Protein AF-A0A3M1JSR3-F1 (afdb_monomer)

Mean predicted aligned error: 10.1 Å

Secondary structure (DSSP, 8-state):
-------------SS-HHHHHHHHHHHHHHHHHS----------------------HHHHHHHHHHHHHHHHTS-HHHHHHHHHHHHHHHTSS-GGGHHHHHHHHHTS-HHHHHHHHHTSTTHHHHHHHHHHHTT------

Sequence (141 aa):
MQQQSGRRAMVDLDISIERLSHIILLAREYDEGLPHEEDDESENHVGEAVDEELVDEHQYDLAYQELRGALDNLNRDSLASLVALVWIGRGTYDTEEFEDALAEAADLDPDRMADYLIGTPLLAEYIEEGMARLGIEFEEA

pLDDT: mean 80.06, std 19.44, range [38.19, 97.44]

Solvent-accessible surface area (backbone atoms only — not comparable to full-atom values): 8420 Å² total; per-residue (Å²): 134,84,86,74,79,79,81,67,72,80,76,80,44,78,64,56,66,72,57,51,54,51,50,33,52,32,37,44,54,30,56,70,51,49,80,76,82,75,89,68,92,78,85,90,84,86,85,75,89,77,89,69,72,83,77,46,73,62,54,44,53,47,32,45,51,52,39,50,50,59,50,68,71,42,54,65,66,28,46,13,32,49,51,22,33,32,34,36,31,70,60,78,37,54,79,90,40,46,68,60,39,28,51,59,38,59,72,53,54,64,69,57,52,48,52,49,50,72,70,36,81,65,42,28,59,20,42,52,44,16,33,51,70,64,65,48,86,78,79,90,128

Radius of gyration: 18.7 Å; Cα contacts (8 Å, |Δi|>4): 127; chains: 1; bounding box: 40×40×63 Å

Nearest PDB structures (foldseek):
  5njd-assembly4_H  TM=2.429E-01  e=5.351E+00  Homo sapiens
  5njd-assembly5_J  TM=2.298E-01  e=5.903E+00  Homo sapiens
  4u8u-assembly1_D  TM=1.619E-01  e=9.648E+00  Glossoscolex paulistus

Structure (mmCIF, N/CA/C/O backbone):
data_AF-A0A3M1JSR3-F1
#
_entry.id   AF-A0A3M1JSR3-F1
#
loop_
_atom_site.group_PDB
_atom_site.id
_atom_site.type_symbol
_atom_site.label_atom_id
_atom_site.label_alt_id
_atom_site.label_comp_id
_atom_site.label_asym_id
_atom_site.label_entity_id
_atom_site.label_seq_id
_atom_site.pdbx_PDB_ins_code
_atom_site.Cartn_x
_atom_site.Cartn_y
_atom_site.Cartn_z
_atom_site.occupancy
_atom_site.B_iso_or_equiv
_atom_site.auth_seq_id
_atom_site.auth_comp_id
_atom_site.auth_asym_id
_atom_site.auth_atom_id
_atom_site.pdbx_PDB_model_num
ATOM 1 N N . MET A 1 1 ? -23.809 25.960 18.351 1.00 50.50 1 MET A N 1
ATOM 2 C CA . MET A 1 1 ? -23.867 25.160 17.114 1.00 50.50 1 MET A CA 1
ATOM 3 C C . MET A 1 1 ? -23.155 23.860 17.423 1.00 50.50 1 MET A C 1
ATOM 5 O O . MET A 1 1 ? -21.971 23.894 17.723 1.00 50.50 1 MET A O 1
ATOM 9 N N . GLN A 1 2 ? -23.906 22.768 17.550 1.00 41.44 2 GLN A N 1
ATOM 10 C CA . GLN A 1 2 ? -23.357 21.465 17.914 1.00 41.44 2 GLN A CA 1
ATOM 11 C C . GLN A 1 2 ? -22.740 20.851 16.654 1.00 41.44 2 GLN A C 1
ATOM 13 O O . GLN A 1 2 ? -23.482 20.387 15.797 1.00 41.44 2 GLN A O 1
ATOM 18 N N . GLN A 1 3 ? -21.412 20.875 16.520 1.00 43.62 3 GLN A N 1
ATOM 19 C CA . GLN A 1 3 ? -20.727 20.031 15.536 1.00 43.62 3 GLN A CA 1
ATOM 20 C C . GLN A 1 3 ? -20.566 18.653 16.172 1.00 43.62 3 GLN A C 1
ATOM 22 O O . GLN A 1 3 ? -19.558 18.334 16.797 1.00 43.62 3 GLN A O 1
ATOM 27 N N . GLN A 1 4 ? -21.653 17.890 16.135 1.00 43.03 4 GLN A N 1
ATOM 28 C CA . GLN A 1 4 ? -21.697 16.529 16.629 1.00 43.03 4 GLN A CA 1
ATOM 29 C C . GLN A 1 4 ? -21.168 15.615 15.523 1.00 43.03 4 GLN A C 1
ATOM 31 O O . GLN A 1 4 ? -21.841 15.397 14.526 1.00 43.03 4 GLN A O 1
ATOM 36 N N . SER A 1 5 ? -19.932 15.152 15.716 1.00 49.44 5 SER A N 1
ATOM 37 C CA . SER A 1 5 ? -19.505 13.767 15.500 1.00 49.44 5 SER A CA 1
ATOM 38 C C . SER A 1 5 ? -20.186 13.035 14.331 1.00 49.44 5 SER A C 1
ATOM 40 O O . SER A 1 5 ? -21.160 12.311 14.519 1.00 49.44 5 SER A O 1
ATOM 42 N N . GLY A 1 6 ? -19.623 13.174 13.131 1.00 38.19 6 GLY A N 1
ATOM 43 C CA . GLY A 1 6 ? -19.671 12.102 12.144 1.00 38.19 6 GLY A CA 1
ATOM 44 C C . GLY A 1 6 ? -18.554 11.132 12.499 1.00 38.19 6 GLY A C 1
ATOM 45 O O . GLY A 1 6 ? -17.381 11.495 12.443 1.00 38.19 6 GLY A O 1
ATOM 46 N N . ARG A 1 7 ? -18.900 9.935 12.958 1.00 42.81 7 ARG A N 1
ATOM 47 C CA . ARG A 1 7 ? -17.952 8.839 13.151 1.00 42.81 7 ARG A CA 1
ATOM 48 C C . ARG A 1 7 ? -17.384 8.500 11.769 1.00 42.81 7 ARG A C 1
ATOM 50 O O . ARG A 1 7 ? -17.995 7.707 11.066 1.00 42.81 7 ARG A O 1
ATOM 57 N N . ARG A 1 8 ? -16.275 9.137 11.357 1.00 47.66 8 ARG A N 1
ATOM 58 C CA . ARG A 1 8 ? -15.432 8.609 10.271 1.00 47.66 8 ARG A CA 1
ATOM 59 C C . ARG A 1 8 ? -15.172 7.170 10.684 1.00 47.66 8 ARG A C 1
ATOM 61 O O . ARG A 1 8 ? -14.685 6.956 11.796 1.00 47.66 8 ARG A O 1
ATOM 68 N N . ALA A 1 9 ? -15.625 6.205 9.888 1.00 47.12 9 ALA A N 1
ATOM 69 C CA . ALA A 1 9 ? -15.163 4.840 10.040 1.00 47.12 9 ALA A CA 1
ATOM 70 C C . ALA A 1 9 ? -13.640 4.954 9.974 1.00 47.12 9 ALA A C 1
ATOM 72 O O . ALA A 1 9 ? -13.091 5.341 8.947 1.00 47.12 9 ALA A O 1
ATOM 73 N N . MET A 1 10 ? -12.982 4.838 11.128 1.00 53.44 10 MET A N 1
ATOM 74 C CA . MET A 1 10 ? -11.531 4.886 11.216 1.00 53.44 10 MET A CA 1
ATOM 75 C C . MET A 1 10 ? -11.078 3.552 10.651 1.00 53.44 10 MET A C 1
ATOM 77 O O . MET A 1 10 ? -10.880 2.602 11.401 1.00 53.44 10 MET A O 1
ATOM 81 N N . VAL A 1 11 ? -11.066 3.463 9.324 1.00 67.25 11 VAL A N 1
ATOM 82 C CA . VAL A 1 11 ? -10.411 2.380 8.617 1.00 67.25 11 VAL A CA 1
ATOM 83 C C . VAL A 1 11 ? -8.937 2.508 8.958 1.00 67.25 11 VAL A C 1
ATOM 85 O O . VAL A 1 11 ? -8.307 3.527 8.671 1.00 67.25 11 VAL A O 1
ATOM 88 N N . ASP A 1 12 ? -8.433 1.515 9.679 1.00 73.75 12 ASP A N 1
ATOM 89 C CA . ASP A 1 12 ? -7.033 1.446 10.052 1.00 73.75 12 ASP A CA 1
ATOM 90 C C . ASP A 1 12 ? -6.282 0.807 8.887 1.00 73.75 12 ASP A C 1
ATOM 92 O O . ASP A 1 12 ? -6.400 -0.388 8.635 1.00 73.75 12 ASP A O 1
ATOM 96 N N . LEU A 1 13 ? -5.584 1.635 8.112 1.00 78.75 13 LEU A N 1
ATOM 97 C CA . LEU A 1 13 ? -4.815 1.165 6.962 1.00 78.75 13 LEU A CA 1
ATOM 98 C C . LEU A 1 13 ? -3.458 0.570 7.362 1.00 78.75 13 LEU A C 1
ATOM 100 O O . LEU A 1 13 ? -2.770 0.053 6.491 1.00 78.75 13 LEU A 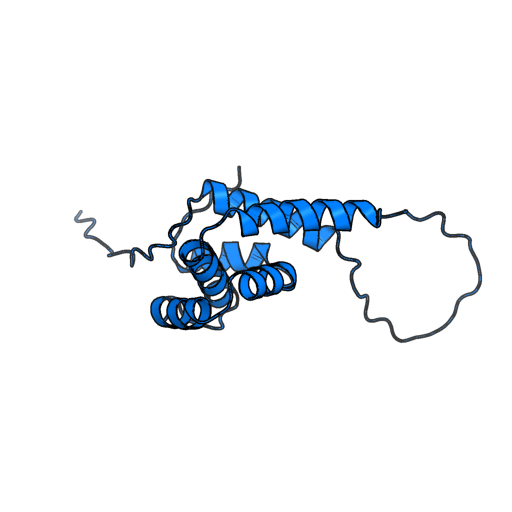O 1
ATOM 104 N N . ASP A 1 14 ? -3.024 0.693 8.622 1.00 85.44 14 ASP A N 1
ATOM 105 C CA . ASP A 1 14 ? -1.649 0.406 9.072 1.00 85.44 14 ASP A CA 1
ATOM 106 C C . ASP A 1 14 ? -0.550 0.996 8.148 1.00 85.44 14 ASP A C 1
ATOM 108 O O . ASP A 1 14 ? 0.577 0.509 8.076 1.00 85.44 14 ASP A O 1
ATOM 112 N N . ILE A 1 15 ? -0.864 2.062 7.400 1.00 87.81 15 ILE A N 1
ATOM 113 C CA . ILE A 1 15 ? 0.057 2.753 6.492 1.00 87.81 15 ILE A CA 1
ATOM 114 C C . ILE A 1 15 ? -0.028 4.251 6.765 1.00 87.81 15 ILE A C 1
ATOM 116 O O . ILE A 1 15 ? -1.102 4.850 6.787 1.00 87.81 15 ILE A O 1
ATOM 120 N N . SER A 1 16 ? 1.128 4.879 6.973 1.00 89.81 16 SER A N 1
ATOM 121 C CA . SER A 1 16 ? 1.221 6.332 7.133 1.00 89.81 16 SER A CA 1
ATOM 122 C C . SER A 1 16 ? 0.976 7.052 5.805 1.00 89.81 16 SER A C 1
ATOM 124 O O . SER A 1 16 ? 1.437 6.590 4.764 1.00 89.81 16 SER A O 1
ATOM 126 N N . ILE A 1 17 ? 0.345 8.230 5.848 1.00 89.06 17 ILE A N 1
ATOM 127 C CA . ILE A 1 17 ? 0.080 9.053 4.654 1.00 89.06 17 ILE A CA 1
ATOM 128 C C . ILE A 1 17 ? 1.359 9.315 3.859 1.00 89.06 17 ILE A C 1
ATOM 130 O O . ILE A 1 17 ? 1.358 9.116 2.658 1.00 89.06 17 ILE A O 1
ATOM 134 N N . GLU A 1 18 ? 2.470 9.632 4.527 1.00 90.38 18 GLU A N 1
ATOM 135 C CA . GLU A 1 18 ? 3.774 9.839 3.878 1.00 90.38 18 GLU A CA 1
ATOM 136 C C . GLU A 1 18 ? 4.219 8.633 3.032 1.00 90.38 18 GLU A C 1
ATOM 138 O O . GLU A 1 18 ? 4.804 8.796 1.963 1.00 90.38 18 GLU A O 1
ATOM 143 N N . ARG A 1 19 ? 3.920 7.408 3.488 1.00 92.12 19 ARG A N 1
ATOM 144 C CA . ARG A 1 19 ? 4.232 6.183 2.740 1.00 92.12 19 ARG A CA 1
ATOM 145 C C . ARG A 1 19 ? 3.293 6.002 1.553 1.00 92.12 19 ARG A C 1
ATOM 147 O O . ARG A 1 19 ? 3.767 5.614 0.494 1.00 92.12 19 ARG A O 1
ATOM 154 N N . LEU A 1 20 ? 2.002 6.306 1.714 1.00 93.00 20 LEU A N 1
ATOM 155 C CA . LEU A 1 20 ? 1.047 6.304 0.600 1.00 93.00 20 LEU A CA 1
ATOM 156 C C . LEU A 1 20 ? 1.450 7.331 -0.459 1.00 93.00 20 LEU A C 1
ATOM 158 O O . LEU A 1 20 ? 1.553 6.966 -1.621 1.00 93.00 20 LEU A O 1
ATOM 162 N N . SER A 1 21 ? 1.781 8.564 -0.060 1.00 92.12 21 SER A N 1
ATOM 163 C CA . SER A 1 21 ? 2.293 9.609 -0.956 1.00 92.12 21 SER A CA 1
ATOM 164 C C . SER A 1 21 ? 3.500 9.131 -1.748 1.00 92.12 21 SER A C 1
ATOM 166 O O . SER A 1 21 ? 3.554 9.303 -2.960 1.00 92.12 21 SER A O 1
ATOM 168 N N . HIS A 1 22 ? 4.462 8.502 -1.073 1.00 94.00 22 HIS A N 1
ATOM 169 C CA . HIS A 1 22 ? 5.651 7.989 -1.737 1.00 94.00 22 HIS A CA 1
ATOM 170 C C . HIS A 1 22 ? 5.322 6.886 -2.754 1.00 94.00 22 HIS A C 1
ATOM 172 O O . HIS A 1 22 ? 5.834 6.923 -3.868 1.00 94.00 22 HIS A O 1
ATOM 178 N N . ILE A 1 23 ? 4.435 5.949 -2.402 1.00 95.31 23 ILE A N 1
ATOM 179 C CA . ILE A 1 23 ? 3.994 4.877 -3.307 1.00 95.31 23 ILE A CA 1
ATOM 180 C C . ILE A 1 23 ? 3.217 5.447 -4.499 1.00 95.31 23 ILE A C 1
ATOM 182 O O . ILE A 1 23 ? 3.446 5.001 -5.615 1.00 95.31 23 ILE A O 1
ATOM 186 N N . ILE A 1 24 ? 2.349 6.444 -4.295 1.00 94.88 24 ILE A N 1
ATOM 187 C CA . ILE A 1 24 ? 1.610 7.128 -5.370 1.00 94.88 24 ILE A CA 1
ATOM 188 C C . ILE A 1 24 ? 2.585 7.759 -6.368 1.00 94.88 24 ILE A C 1
ATOM 190 O O . ILE A 1 24 ? 2.428 7.569 -7.570 1.00 94.88 24 ILE A O 1
ATOM 194 N N . LEU A 1 25 ? 3.612 8.467 -5.886 1.00 93.31 25 LEU A N 1
ATOM 195 C CA . LEU A 1 25 ? 4.621 9.089 -6.749 1.00 93.31 25 LEU A CA 1
ATOM 196 C C . LEU A 1 25 ? 5.382 8.049 -7.581 1.00 93.31 25 LEU A C 1
ATOM 198 O O . LEU A 1 25 ? 5.510 8.217 -8.789 1.00 93.31 25 LEU A O 1
ATOM 202 N N . LEU A 1 26 ? 5.834 6.961 -6.950 1.00 93.56 26 LEU A N 1
ATOM 203 C CA . LEU A 1 26 ? 6.527 5.868 -7.642 1.00 93.56 26 LEU A CA 1
ATOM 204 C C . LEU A 1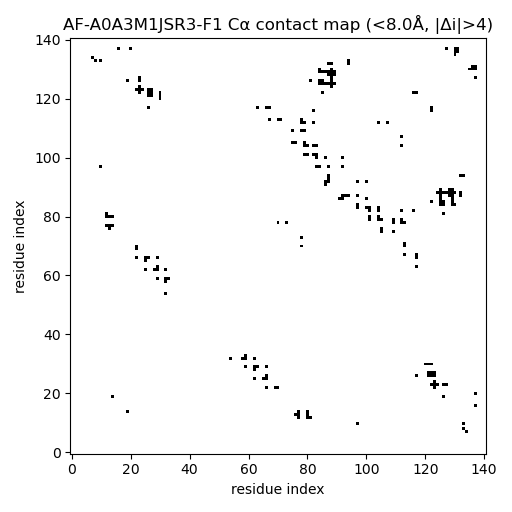 26 ? 5.614 5.141 -8.637 1.00 93.56 26 LEU A C 1
ATOM 206 O O . LEU A 1 26 ? 6.053 4.763 -9.716 1.00 93.56 26 LEU A O 1
ATOM 210 N N . ALA A 1 27 ? 4.341 4.958 -8.286 1.00 93.44 27 ALA A N 1
ATOM 211 C CA . ALA A 1 27 ? 3.352 4.342 -9.157 1.00 93.44 27 ALA A CA 1
ATOM 212 C C . ALA A 1 27 ? 3.072 5.200 -10.396 1.00 93.44 27 ALA A C 1
ATOM 214 O O . ALA A 1 27 ? 3.000 4.646 -11.487 1.00 93.44 27 ALA A O 1
ATOM 215 N N . ARG A 1 28 ? 2.956 6.531 -10.245 1.00 91.44 28 ARG A N 1
ATOM 216 C CA . ARG A 1 28 ? 2.819 7.458 -11.384 1.00 91.44 28 ARG A CA 1
ATOM 217 C C . ARG A 1 28 ? 4.054 7.410 -12.278 1.00 91.44 28 ARG A C 1
ATOM 219 O O . ARG A 1 28 ? 3.902 7.222 -13.473 1.00 91.44 28 ARG A O 1
ATOM 226 N N . GLU A 1 29 ? 5.253 7.497 -11.703 1.00 90.56 29 GLU A N 1
ATOM 227 C CA . GLU A 1 29 ? 6.501 7.436 -12.477 1.00 90.56 29 GLU A CA 1
ATOM 228 C C . GLU A 1 29 ? 6.631 6.116 -13.255 1.00 90.56 29 GLU A C 1
ATOM 230 O O . GLU A 1 29 ? 7.021 6.117 -14.420 1.00 90.56 29 GLU A O 1
ATOM 235 N N . TYR A 1 30 ? 6.269 4.990 -12.633 1.00 89.44 30 TYR A N 1
ATOM 236 C CA . TYR A 1 30 ? 6.271 3.689 -13.295 1.00 89.44 30 TYR A CA 1
ATOM 237 C C . TYR A 1 30 ? 5.242 3.612 -14.435 1.00 89.44 30 TYR A C 1
ATOM 239 O O . TYR A 1 30 ? 5.593 3.163 -15.524 1.00 89.44 30 TYR A O 1
ATOM 247 N N . ASP A 1 31 ? 4.009 4.078 -14.212 1.00 86.88 31 ASP A N 1
ATOM 248 C CA . ASP A 1 31 ? 2.917 4.078 -15.201 1.00 86.88 31 ASP A CA 1
ATOM 249 C C . ASP A 1 31 ? 3.193 5.038 -16.377 1.00 86.88 31 ASP A C 1
ATOM 251 O O . ASP A 1 31 ? 2.974 4.671 -17.526 1.00 86.88 31 ASP A O 1
ATOM 255 N N . GLU A 1 32 ? 3.764 6.222 -16.113 1.00 85.19 32 GLU A N 1
ATOM 256 C CA . GLU A 1 32 ? 4.251 7.162 -17.141 1.00 85.19 32 GLU A CA 1
ATOM 257 C C . GLU A 1 32 ? 5.423 6.592 -17.935 1.00 85.19 32 GLU A C 1
ATOM 259 O O . GLU A 1 32 ? 5.566 6.880 -19.124 1.00 85.19 32 GLU A O 1
ATOM 264 N N . GLY A 1 33 ? 6.252 5.785 -17.270 1.00 76.50 33 GLY A N 1
ATOM 265 C CA . GLY A 1 33 ? 7.225 4.945 -17.929 1.00 76.50 33 GLY A CA 1
ATOM 266 C C . GLY A 1 33 ? 6.518 4.075 -18.954 1.00 76.50 33 GLY A C 1
ATOM 267 O O . GLY A 1 33 ? 6.820 4.222 -20.134 1.00 76.50 33 GLY A O 1
ATOM 268 N N . LEU A 1 34 ? 5.615 3.171 -18.524 1.00 70.50 34 LEU A N 1
ATOM 269 C CA . LEU A 1 34 ? 5.032 2.068 -19.322 1.00 70.50 34 LEU A CA 1
ATOM 270 C C . LEU A 1 34 ? 4.760 2.455 -20.792 1.00 70.50 34 LEU A C 1
ATOM 272 O O . LEU A 1 34 ? 4.058 3.441 -21.042 1.00 70.50 34 LEU A O 1
ATOM 276 N N . PRO A 1 35 ? 5.297 1.699 -21.787 1.00 64.38 35 PRO A N 1
ATOM 277 C CA . PRO A 1 35 ? 4.976 1.986 -23.175 1.00 64.38 35 PRO A CA 1
ATOM 278 C C . PRO A 1 35 ? 3.462 1.864 -23.299 1.00 64.38 35 PRO A C 1
ATOM 280 O O . PRO A 1 35 ? 2.897 0.808 -23.006 1.00 64.38 35 PRO A O 1
ATOM 283 N N . HIS A 1 36 ? 2.800 2.956 -23.672 1.00 58.44 36 HIS A N 1
ATOM 284 C CA . HIS A 1 36 ? 1.372 2.907 -23.916 1.00 58.44 36 HIS A CA 1
ATOM 285 C C . HIS A 1 36 ? 1.157 1.897 -25.042 1.00 58.44 36 HIS A C 1
ATOM 287 O O . HIS A 1 36 ? 1.682 2.069 -26.141 1.00 58.44 36 HIS A O 1
ATOM 293 N N . GLU A 1 37 ? 0.439 0.811 -24.752 1.00 50.56 37 GLU A N 1
ATOM 294 C CA . GLU A 1 37 ? -0.031 -0.115 -25.775 1.00 50.56 37 GLU A CA 1
ATOM 295 C C . GLU A 1 37 ? -1.045 0.656 -26.631 1.00 50.56 37 GLU A C 1
ATOM 297 O O . GLU A 1 37 ? -2.248 0.645 -26.376 1.00 50.56 37 GLU A O 1
ATOM 302 N N . GLU A 1 38 ? -0.547 1.426 -27.601 1.00 47.09 38 GLU A N 1
ATOM 303 C CA . GLU A 1 38 ? -1.371 2.032 -28.633 1.00 47.09 38 GLU A CA 1
ATOM 304 C C . GLU A 1 38 ? -1.979 0.883 -29.439 1.00 47.09 38 GLU A C 1
ATOM 306 O O . GLU A 1 38 ? -1.310 0.208 -30.223 1.00 47.09 38 GLU A O 1
ATOM 311 N N . ASP A 1 39 ? -3.257 0.617 -29.183 1.00 44.78 39 ASP A N 1
ATOM 312 C CA . ASP A 1 39 ? -4.100 -0.271 -29.973 1.00 44.78 39 ASP A CA 1
ATOM 313 C C . ASP A 1 39 ? -4.263 0.357 -31.374 1.00 44.78 39 ASP A C 1
ATOM 315 O O . ASP A 1 39 ? -5.234 1.057 -31.656 1.00 44.78 39 ASP A O 1
ATOM 319 N N . ASP A 1 40 ? -3.265 0.176 -32.244 1.00 44.44 40 ASP A N 1
ATOM 320 C CA . ASP A 1 40 ? -3.352 0.517 -33.665 1.00 44.44 40 ASP A CA 1
ATOM 321 C C . ASP A 1 40 ? -3.122 -0.744 -34.511 1.00 44.44 40 ASP A C 1
ATOM 323 O O . ASP A 1 40 ? -2.034 -1.062 -35.003 1.00 44.44 40 ASP A O 1
ATOM 327 N N . GLU A 1 41 ? -4.203 -1.503 -34.698 1.00 50.75 41 GLU A N 1
ATOM 328 C CA . GLU A 1 41 ? -4.367 -2.229 -35.950 1.00 50.75 41 GLU A CA 1
ATOM 329 C C . GLU A 1 41 ? -4.443 -1.199 -37.096 1.00 50.75 41 GLU A C 1
ATOM 331 O O . GLU A 1 41 ? -5.505 -0.609 -37.296 1.00 50.75 41 GLU A O 1
ATOM 336 N N . SER A 1 42 ? -3.373 -1.050 -37.900 1.00 45.31 42 SER A N 1
ATOM 337 C CA . SER A 1 42 ? -3.398 -1.181 -39.378 1.00 45.31 42 SER A CA 1
ATOM 338 C C . SER A 1 42 ? -2.440 -0.257 -40.178 1.00 45.31 42 SER A C 1
ATOM 340 O O . SER A 1 42 ? -2.739 0.898 -40.457 1.00 45.31 42 SER A O 1
ATOM 342 N N . GLU A 1 43 ? -1.448 -0.903 -40.814 1.00 47.06 43 GLU A N 1
ATOM 343 C CA . GLU A 1 43 ? -0.926 -0.663 -42.185 1.00 47.06 43 GLU A CA 1
ATOM 344 C C . GLU A 1 43 ? 0.020 0.538 -42.489 1.00 47.06 43 GLU A C 1
ATOM 346 O O . GLU A 1 43 ? -0.386 1.628 -42.874 1.00 47.06 43 GLU A O 1
ATOM 351 N N . ASN A 1 44 ? 1.318 0.209 -42.575 1.00 52.19 44 ASN A N 1
ATOM 352 C CA . ASN A 1 44 ? 2.275 0.580 -43.639 1.00 52.19 44 ASN A CA 1
ATOM 353 C C . ASN A 1 44 ? 2.506 2.079 -43.980 1.00 52.19 44 ASN A C 1
ATOM 355 O O . ASN A 1 44 ? 1.861 2.637 -44.870 1.00 52.19 44 ASN A O 1
ATOM 359 N N . HIS A 1 45 ? 3.621 2.651 -43.504 1.00 40.38 45 HIS A N 1
ATOM 360 C CA . HIS A 1 45 ? 4.429 3.540 -44.348 1.00 40.38 45 HIS A CA 1
ATOM 361 C C . HIS A 1 45 ? 5.928 3.335 -44.126 1.00 40.38 45 HIS A C 1
ATOM 363 O O . HIS A 1 45 ? 6.433 3.241 -43.013 1.00 40.38 45 HIS A O 1
ATOM 369 N N . VAL A 1 46 ? 6.627 3.241 -45.248 1.00 51.59 46 VAL A N 1
ATOM 370 C CA . VAL A 1 46 ? 8.061 3.035 -45.360 1.00 51.59 46 VAL A CA 1
ATOM 371 C C . VAL A 1 46 ? 8.764 4.369 -45.139 1.00 51.59 46 VAL A C 1
ATOM 373 O O . VAL A 1 46 ? 8.540 5.299 -45.904 1.00 51.59 46 VAL A O 1
ATOM 376 N N . GLY A 1 47 ? 9.703 4.392 -44.197 1.00 50.81 47 GLY A N 1
ATOM 377 C CA . GLY A 1 47 ? 10.867 5.271 -44.237 1.00 50.81 47 GLY A CA 1
ATOM 378 C C . GLY A 1 47 ? 10.705 6.634 -43.580 1.00 50.81 47 GLY A C 1
ATOM 379 O O . GLY A 1 47 ? 10.269 7.576 -44.218 1.00 50.81 47 GLY A O 1
ATOM 380 N N . GLU A 1 48 ? 11.236 6.759 -42.373 1.00 49.50 48 GLU A N 1
ATOM 381 C CA . GLU A 1 48 ? 12.294 7.711 -42.025 1.00 49.50 48 GLU A CA 1
ATOM 382 C C . GLU A 1 48 ? 12.902 7.203 -40.709 1.00 49.50 48 GLU A C 1
ATOM 384 O O . GLU A 1 48 ? 12.202 6.592 -39.906 1.00 49.50 48 GLU A O 1
ATOM 389 N N . ALA A 1 49 ? 14.218 7.308 -40.536 1.00 55.47 49 ALA A N 1
ATOM 390 C CA . ALA A 1 49 ? 14.871 6.837 -39.322 1.00 55.47 49 ALA A CA 1
ATOM 391 C C . ALA A 1 49 ? 14.406 7.707 -38.149 1.00 55.47 49 ALA A C 1
ATOM 393 O O . ALA A 1 49 ? 14.839 8.853 -38.036 1.00 55.47 49 ALA A O 1
ATOM 394 N N . VAL A 1 50 ? 13.525 7.156 -37.315 1.00 50.56 50 VAL A N 1
ATOM 395 C CA . VAL A 1 50 ? 13.192 7.736 -36.021 1.00 50.56 50 VAL A CA 1
ATOM 396 C C . VAL A 1 50 ? 14.428 7.592 -35.135 1.00 50.56 50 VAL A C 1
ATOM 398 O O . VAL A 1 50 ? 14.767 6.515 -34.655 1.00 50.56 50 VAL A O 1
ATOM 401 N N . ASP A 1 51 ? 15.169 8.685 -34.992 1.00 51.78 51 ASP A N 1
ATOM 402 C CA . ASP A 1 51 ? 15.933 8.948 -33.773 1.00 51.78 51 ASP A CA 1
ATOM 403 C C . ASP A 1 51 ? 14.923 9.587 -32.804 1.00 51.78 51 ASP A C 1
ATOM 405 O O . ASP A 1 51 ? 14.963 10.777 -32.510 1.00 51.78 51 ASP A O 1
ATOM 409 N N . GLU A 1 52 ? 13.906 8.803 -32.439 1.00 47.59 52 GLU A N 1
ATOM 410 C CA . GLU A 1 52 ? 12.924 9.138 -31.416 1.00 47.59 52 GLU A CA 1
ATOM 411 C C . GLU A 1 52 ? 13.173 8.166 -30.278 1.00 47.59 52 GLU A C 1
ATOM 413 O O . GLU A 1 52 ? 12.749 7.016 -30.289 1.00 47.59 52 GLU A O 1
ATOM 418 N N . GLU A 1 53 ? 13.989 8.680 -29.364 1.00 47.78 53 GLU A N 1
ATOM 419 C CA . GLU A 1 53 ? 13.858 8.461 -27.938 1.00 47.78 53 GLU A CA 1
ATOM 420 C C . GLU A 1 53 ? 14.004 6.999 -27.506 1.00 47.78 53 GLU A C 1
ATOM 422 O O . GLU A 1 53 ? 13.059 6.220 -27.440 1.00 47.78 53 GLU A O 1
ATOM 427 N N . LEU A 1 54 ? 15.231 6.650 -27.109 1.00 48.62 54 LEU A N 1
ATOM 428 C CA . LEU A 1 54 ? 15.454 5.659 -26.060 1.00 48.62 54 LEU A CA 1
ATOM 429 C C . LEU A 1 54 ? 14.729 6.151 -24.788 1.00 48.62 54 LEU A C 1
ATOM 431 O O . LEU A 1 54 ? 15.386 6.612 -23.857 1.00 48.62 54 LEU A O 1
ATOM 435 N N . VAL A 1 55 ? 13.388 6.126 -24.764 1.00 50.03 55 VAL A N 1
ATOM 436 C CA . VAL A 1 55 ? 12.625 6.086 -23.517 1.00 50.03 55 VAL A CA 1
ATOM 437 C C . VAL A 1 55 ? 13.103 4.804 -22.866 1.00 50.03 55 VAL A C 1
ATOM 439 O O . VAL A 1 55 ? 12.945 3.696 -23.380 1.00 50.03 55 VAL A O 1
ATOM 442 N N . ASP A 1 56 ? 13.941 5.034 -21.875 1.00 54.78 56 ASP A N 1
ATOM 443 C CA . ASP A 1 56 ? 15.058 4.183 -21.552 1.00 54.78 56 ASP A CA 1
ATOM 444 C C . ASP A 1 56 ? 14.495 2.927 -20.889 1.00 54.78 56 ASP A C 1
ATOM 446 O O . ASP A 1 56 ? 13.936 3.019 -19.804 1.00 54.78 56 ASP A O 1
ATOM 450 N N . GLU A 1 57 ? 14.602 1.757 -21.524 1.00 54.47 57 GLU A N 1
ATOM 451 C CA . GLU A 1 57 ? 14.246 0.455 -20.932 1.00 54.47 57 GLU A CA 1
ATOM 452 C C . GLU A 1 57 ? 14.758 0.316 -19.475 1.00 54.47 57 GLU A C 1
ATOM 454 O O . GLU A 1 57 ? 14.094 -0.294 -18.638 1.00 54.47 57 GLU A O 1
ATOM 459 N N . HIS A 1 58 ? 15.866 0.988 -19.121 1.00 55.53 58 HIS A N 1
ATOM 460 C CA . HIS A 1 58 ? 16.399 1.024 -17.760 1.00 55.53 58 HIS A CA 1
ATOM 461 C C . HIS A 1 58 ? 15.647 1.973 -16.805 1.00 55.53 58 HIS A C 1
ATOM 463 O O . HIS A 1 58 ? 15.719 1.769 -15.594 1.00 55.53 58 HIS A O 1
ATOM 469 N N . GLN A 1 59 ? 14.939 3.003 -17.287 1.00 58.59 59 GLN A N 1
ATOM 470 C CA . GLN A 1 59 ? 14.049 3.835 -16.465 1.00 58.59 59 GLN A CA 1
ATOM 471 C C . GLN A 1 59 ? 12.850 3.023 -15.967 1.00 58.59 59 GLN A C 1
ATOM 473 O O . GLN A 1 59 ? 12.497 3.140 -14.796 1.00 58.59 59 GLN A O 1
ATOM 478 N N . TYR A 1 60 ? 12.291 2.145 -16.803 1.00 65.88 60 TYR A N 1
ATOM 479 C CA . TYR A 1 60 ? 11.262 1.188 -16.383 1.00 65.88 60 TYR A CA 1
ATOM 480 C C . TYR A 1 60 ? 11.782 0.244 -15.312 1.00 65.88 60 TYR A C 1
ATOM 482 O O . TYR A 1 60 ? 11.125 0.056 -14.294 1.00 65.88 60 TYR A O 1
ATOM 490 N N . ASP A 1 61 ? 12.979 -0.314 -15.515 1.00 77.38 61 ASP A N 1
ATOM 491 C CA . ASP A 1 61 ? 13.625 -1.168 -14.520 1.00 77.38 61 ASP A CA 1
ATOM 492 C C . ASP A 1 61 ? 13.888 -0.415 -13.208 1.00 77.38 61 ASP A C 1
ATOM 494 O O . ASP A 1 61 ? 13.730 -0.995 -12.135 1.00 77.38 61 ASP A O 1
ATOM 498 N N . LEU A 1 62 ? 14.264 0.867 -13.263 1.00 87.31 62 LEU A N 1
ATOM 499 C CA . LEU A 1 62 ? 14.510 1.677 -12.070 1.00 87.31 62 LEU A CA 1
ATOM 500 C C . LEU A 1 62 ? 13.212 2.017 -11.328 1.00 87.31 62 LEU A C 1
ATOM 502 O O . LEU A 1 62 ? 13.122 1.750 -10.132 1.00 87.31 62 LEU A O 1
ATOM 506 N N . ALA A 1 63 ? 12.205 2.553 -12.020 1.00 87.62 63 ALA A N 1
ATOM 507 C CA . ALA A 1 63 ? 10.913 2.890 -11.423 1.00 87.62 63 ALA A CA 1
ATOM 508 C C . ALA A 1 63 ? 10.221 1.635 -10.861 1.00 87.62 63 ALA A C 1
ATOM 510 O O . ALA A 1 63 ? 9.707 1.649 -9.741 1.00 87.62 63 ALA A O 1
ATOM 511 N N . TYR A 1 64 ? 10.303 0.510 -11.583 1.00 89.88 64 TYR A N 1
ATOM 512 C CA . TYR A 1 64 ? 9.853 -0.796 -11.103 1.00 89.88 64 TYR A CA 1
ATOM 513 C C . TYR A 1 64 ? 10.584 -1.217 -9.824 1.00 89.88 64 TYR A C 1
ATOM 515 O O . TYR A 1 64 ? 9.943 -1.635 -8.860 1.00 89.88 64 TYR A O 1
ATOM 523 N N . GLN A 1 65 ? 11.918 -1.124 -9.791 1.00 92.06 65 GLN A N 1
ATOM 524 C CA . GLN A 1 65 ? 12.718 -1.515 -8.625 1.00 92.06 65 GLN A CA 1
ATOM 525 C C . GLN A 1 65 ? 12.405 -0.658 -7.398 1.00 92.06 65 GLN A C 1
ATOM 527 O O . GLN A 1 65 ? 12.270 -1.205 -6.301 1.00 92.06 65 GLN A O 1
ATOM 532 N N . GLU A 1 66 ? 12.255 0.655 -7.571 1.00 94.06 66 GLU A N 1
ATOM 533 C CA . GLU A 1 66 ? 11.911 1.572 -6.484 1.00 94.06 66 GLU A CA 1
ATOM 534 C C . GLU A 1 66 ? 10.487 1.305 -5.971 1.00 94.06 66 GLU A C 1
ATOM 536 O O . GLU A 1 66 ? 10.291 1.158 -4.761 1.00 94.06 66 GLU A O 1
ATOM 541 N N . LEU A 1 67 ? 9.502 1.137 -6.865 1.00 94.56 67 LEU A N 1
ATOM 542 C CA . LEU A 1 67 ? 8.129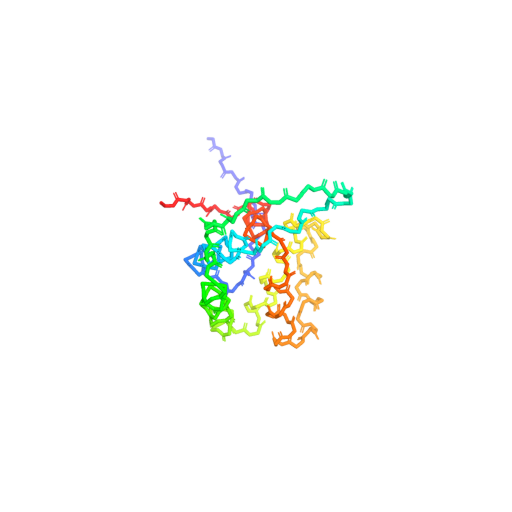 0.781 -6.491 1.00 94.56 67 LEU A CA 1
ATOM 543 C C . LEU A 1 67 ? 8.075 -0.579 -5.781 1.00 94.56 67 LEU A C 1
ATOM 545 O O . LEU A 1 67 ? 7.494 -0.692 -4.699 1.00 94.56 67 LEU A O 1
ATOM 549 N N . ARG A 1 68 ? 8.732 -1.609 -6.331 1.00 94.62 68 ARG A N 1
ATOM 550 C CA . ARG A 1 68 ? 8.816 -2.939 -5.710 1.00 94.62 68 ARG A CA 1
ATOM 551 C C . ARG A 1 68 ? 9.474 -2.864 -4.338 1.00 94.62 68 ARG A C 1
ATOM 553 O O . ARG A 1 68 ? 8.949 -3.457 -3.398 1.00 94.62 68 ARG A O 1
ATOM 560 N N . GLY A 1 69 ? 10.560 -2.104 -4.203 1.00 95.19 69 GLY A N 1
ATOM 561 C CA . GLY A 1 69 ? 11.253 -1.887 -2.936 1.00 95.19 69 GLY A CA 1
ATOM 562 C C . GLY A 1 69 ? 10.389 -1.169 -1.897 1.00 95.19 69 GLY A C 1
ATOM 563 O O . GLY A 1 69 ? 10.386 -1.553 -0.724 1.00 95.19 69 GLY A O 1
ATOM 564 N N . ALA A 1 70 ? 9.606 -0.169 -2.311 1.00 95.81 70 ALA A N 1
ATOM 565 C CA . ALA A 1 70 ? 8.659 0.517 -1.437 1.00 95.81 70 ALA A CA 1
ATOM 566 C C . ALA A 1 70 ? 7.564 -0.432 -0.919 1.00 95.81 70 ALA A C 1
ATOM 568 O O . ALA A 1 70 ? 7.232 -0.384 0.273 1.00 95.81 70 ALA A O 1
ATOM 569 N N . LEU A 1 71 ? 7.057 -1.320 -1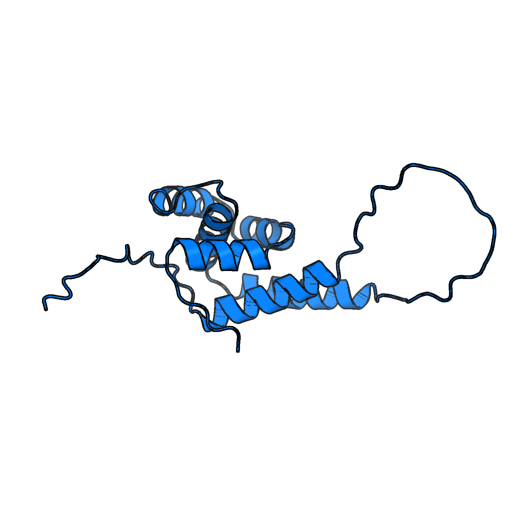.782 1.00 95.12 71 LEU A N 1
ATOM 570 C CA . LEU A 1 71 ? 6.067 -2.342 -1.432 1.00 95.12 71 LEU A CA 1
ATOM 571 C C . LEU A 1 71 ? 6.652 -3.449 -0.542 1.00 95.12 71 LEU A C 1
ATOM 573 O O . LEU A 1 71 ? 6.028 -3.808 0.451 1.00 95.12 71 LEU A O 1
ATOM 577 N N . ASP A 1 72 ? 7.863 -3.940 -0.819 1.00 93.38 72 ASP A N 1
ATOM 578 C CA . ASP A 1 72 ? 8.546 -4.945 0.019 1.00 93.38 72 ASP A CA 1
ATOM 579 C C . ASP A 1 72 ? 8.882 -4.430 1.422 1.00 93.38 72 ASP A C 1
ATOM 581 O O . ASP A 1 72 ? 9.039 -5.204 2.367 1.00 93.38 72 ASP A O 1
ATOM 585 N N . ASN A 1 73 ? 8.996 -3.112 1.581 1.00 94.94 73 ASN A N 1
ATOM 586 C CA . ASN A 1 73 ? 9.211 -2.489 2.880 1.00 94.94 73 ASN A CA 1
ATOM 587 C C . ASN A 1 73 ? 7.911 -2.371 3.706 1.00 94.94 73 ASN A C 1
ATOM 589 O O . ASN A 1 73 ? 7.945 -1.894 4.847 1.00 94.94 73 ASN A O 1
ATOM 593 N N . LEU A 1 74 ? 6.749 -2.719 3.144 1.00 93.75 74 LEU A N 1
ATOM 594 C CA . LEU A 1 74 ? 5.494 -2.834 3.888 1.00 93.75 74 LEU A CA 1
ATOM 595 C C . LEU A 1 74 ? 5.425 -4.193 4.594 1.00 93.75 74 LEU A C 1
ATOM 597 O O . LEU A 1 74 ? 5.924 -5.203 4.104 1.00 93.75 74 LEU A O 1
ATOM 601 N N . ASN A 1 75 ? 4.791 -4.225 5.768 1.00 93.62 75 ASN A N 1
ATOM 602 C CA . ASN A 1 75 ? 4.445 -5.499 6.389 1.00 93.62 75 ASN A CA 1
ATOM 603 C C . ASN A 1 75 ? 3.229 -6.115 5.666 1.00 93.62 75 ASN A C 1
ATOM 605 O O . ASN A 1 75 ? 2.557 -5.447 4.881 1.00 93.62 75 ASN A O 1
ATOM 609 N N . ARG A 1 76 ? 2.947 -7.397 5.922 1.00 94.12 76 ARG A N 1
ATOM 610 C CA . ARG A 1 76 ? 1.853 -8.122 5.256 1.00 94.12 76 ARG A CA 1
ATOM 611 C C . ARG A 1 76 ? 0.493 -7.446 5.442 1.00 94.12 76 ARG A C 1
ATOM 613 O O . ARG A 1 76 ? -0.273 -7.391 4.488 1.00 94.12 76 ARG A O 1
ATOM 620 N N . ASP A 1 77 ? 0.206 -6.959 6.644 1.00 93.69 77 ASP A N 1
ATOM 621 C CA . ASP A 1 77 ? -1.071 -6.329 6.972 1.00 93.69 77 ASP A CA 1
ATOM 622 C C . ASP A 1 77 ? -1.200 -4.972 6.269 1.00 93.69 77 ASP A C 1
ATOM 624 O O . ASP A 1 77 ? -2.202 -4.721 5.606 1.00 93.69 77 ASP A O 1
ATOM 628 N N . SER A 1 78 ? -0.147 -4.146 6.290 1.00 95.00 78 SER A N 1
ATOM 629 C CA . SER A 1 78 ? -0.079 -2.911 5.501 1.00 95.00 78 SER A CA 1
ATOM 630 C C . SER A 1 78 ? -0.288 -3.178 4.005 1.00 95.00 78 SER A C 1
ATOM 632 O O . SER A 1 78 ? -1.034 -2.467 3.339 1.00 95.00 78 SER A O 1
ATOM 634 N N . LEU A 1 79 ? 0.366 -4.202 3.453 1.00 96.00 79 LEU A N 1
ATOM 635 C CA . LEU A 1 79 ? 0.265 -4.522 2.030 1.00 96.00 79 LEU A CA 1
ATOM 636 C C . LEU A 1 79 ? -1.154 -4.982 1.657 1.00 96.00 79 LEU A C 1
ATOM 638 O O . LEU A 1 79 ? -1.690 -4.542 0.642 1.00 96.00 79 LEU A O 1
ATOM 642 N N . ALA A 1 80 ? -1.792 -5.788 2.510 1.00 96.62 80 ALA A N 1
ATOM 643 C CA . ALA A 1 80 ? -3.189 -6.178 2.345 1.00 96.62 80 ALA A CA 1
ATOM 644 C C . ALA A 1 80 ? -4.133 -4.963 2.416 1.00 96.62 80 ALA A C 1
ATOM 646 O O . ALA A 1 80 ? -5.023 -4.832 1.577 1.00 96.62 80 ALA A O 1
ATOM 647 N N . SER A 1 81 ? -3.896 -4.030 3.344 1.00 95.56 81 SER A N 1
ATOM 648 C CA . SER A 1 81 ? -4.638 -2.765 3.428 1.00 95.56 81 SER A CA 1
ATOM 649 C C . SER A 1 81 ? -4.494 -1.913 2.170 1.00 95.56 81 SER A C 1
ATOM 651 O O . SER A 1 81 ? -5.466 -1.294 1.744 1.00 95.56 81 SER A O 1
ATOM 653 N N . LEU A 1 82 ? -3.314 -1.897 1.544 1.00 96.62 82 LEU A N 1
ATOM 654 C CA . LEU A 1 82 ? -3.099 -1.192 0.281 1.00 96.62 82 LEU A CA 1
ATOM 655 C C . LEU A 1 82 ? -3.869 -1.840 -0.877 1.00 96.62 82 LEU A C 1
ATOM 657 O O . LEU A 1 82 ? -4.493 -1.133 -1.663 1.00 96.62 82 LEU A O 1
ATOM 661 N N . VAL A 1 83 ? -3.881 -3.173 -0.966 1.00 97.19 83 VAL A N 1
ATOM 662 C CA . VAL A 1 83 ? -4.686 -3.895 -1.968 1.00 97.19 83 VAL A CA 1
ATOM 663 C C . VAL A 1 83 ? -6.177 -3.612 -1.776 1.00 97.19 83 VAL A C 1
ATOM 665 O O . VAL A 1 83 ? -6.863 -3.261 -2.737 1.00 97.19 83 VAL A O 1
ATOM 668 N N . ALA A 1 84 ? -6.668 -3.690 -0.537 1.00 96.69 84 ALA A N 1
ATOM 669 C CA . ALA A 1 84 ? -8.048 -3.356 -0.202 1.00 96.69 84 ALA A CA 1
ATOM 670 C C . ALA A 1 84 ? -8.387 -1.909 -0.592 1.00 96.69 84 ALA A C 1
ATOM 672 O O . ALA A 1 84 ? -9.409 -1.661 -1.229 1.00 96.69 84 ALA A O 1
ATOM 673 N N . LEU A 1 85 ? -7.502 -0.955 -0.289 1.00 96.00 85 LEU A N 1
ATOM 674 C CA . LEU A 1 85 ? -7.657 0.451 -0.665 1.00 96.00 85 LEU A CA 1
ATOM 675 C C . LEU A 1 85 ? -7.783 0.639 -2.184 1.00 96.00 85 LEU A C 1
ATOM 677 O O . LEU A 1 85 ? -8.676 1.352 -2.640 1.00 96.00 85 LEU A O 1
ATOM 681 N N . VAL A 1 86 ? -6.938 -0.038 -2.965 1.00 96.94 86 VAL A N 1
ATOM 682 C CA . VAL A 1 86 ? -7.002 -0.026 -4.436 1.00 96.94 86 VAL A CA 1
ATOM 683 C C . VAL A 1 86 ? -8.332 -0.592 -4.932 1.00 96.94 86 VAL A C 1
ATOM 685 O O . VAL A 1 86 ? -8.931 -0.046 -5.858 1.00 96.94 86 VAL A O 1
ATOM 688 N N . TRP A 1 87 ? -8.845 -1.653 -4.310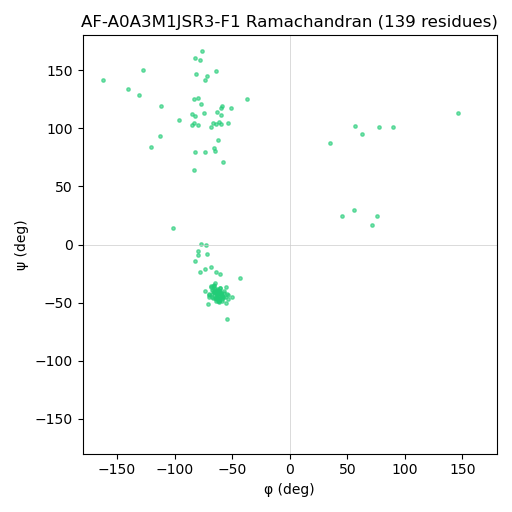 1.00 97.44 87 TRP A N 1
ATOM 689 C CA . TRP A 1 87 ? -10.155 -2.204 -4.654 1.00 97.44 87 TRP A CA 1
ATOM 690 C C . TRP A 1 87 ? -11.315 -1.252 -4.344 1.00 97.44 87 TRP A C 1
ATOM 692 O O . TRP A 1 87 ? -12.256 -1.187 -5.139 1.00 97.44 87 TRP A O 1
ATOM 702 N N . ILE A 1 88 ? -11.233 -0.471 -3.262 1.00 96.31 88 ILE A N 1
ATOM 703 C CA . ILE A 1 88 ? -12.187 0.615 -2.982 1.00 96.31 88 ILE A CA 1
ATOM 704 C C . ILE A 1 88 ? -12.111 1.701 -4.056 1.00 96.31 88 ILE A C 1
ATOM 706 O O . ILE A 1 88 ? -13.148 2.133 -4.568 1.00 96.31 88 ILE A O 1
ATOM 710 N N . GLY A 1 89 ? -10.903 2.140 -4.419 1.00 95.12 89 GLY A N 1
ATOM 711 C CA . GLY A 1 89 ? -10.703 3.167 -5.445 1.00 95.12 89 GLY A CA 1
ATOM 712 C C . GLY A 1 89 ? -11.225 2.737 -6.813 1.00 95.12 89 GLY A C 1
ATOM 713 O O . GLY A 1 89 ? -11.933 3.484 -7.487 1.00 95.12 89 GLY A O 1
ATOM 714 N N . ARG A 1 90 ? -10.986 1.476 -7.178 1.00 95.00 90 ARG A N 1
ATOM 715 C CA . ARG A 1 90 ? -11.510 0.857 -8.402 1.00 95.00 90 ARG A CA 1
ATOM 716 C C . ARG A 1 90 ? -13.031 0.656 -8.380 1.00 95.00 90 ARG A C 1
ATOM 718 O O . ARG A 1 90 ? -13.642 0.500 -9.435 1.00 95.00 90 ARG A O 1
ATOM 725 N N . GLY A 1 91 ? -13.650 0.659 -7.199 1.00 94.81 91 GLY A N 1
ATOM 726 C CA . GLY A 1 91 ? -15.069 0.350 -7.019 1.00 94.81 91 GLY A CA 1
ATOM 727 C C . GLY A 1 91 ? -15.391 -1.142 -7.116 1.00 94.81 91 GLY A C 1
ATOM 728 O O . GLY A 1 91 ? -16.515 -1.496 -7.456 1.00 94.81 91 GLY A O 1
ATOM 729 N N . THR A 1 92 ? -14.412 -2.015 -6.853 1.00 95.56 92 THR A N 1
ATOM 730 C CA . THR A 1 92 ? -14.655 -3.455 -6.666 1.00 95.56 92 THR A CA 1
ATOM 731 C C . THR A 1 92 ? -15.426 -3.709 -5.369 1.00 95.56 92 THR A C 1
ATOM 733 O O . THR A 1 92 ? -16.283 -4.585 -5.338 1.00 95.56 92 THR A O 1
ATOM 736 N N . TYR A 1 93 ? -15.120 -2.925 -4.332 1.00 95.81 93 TYR A 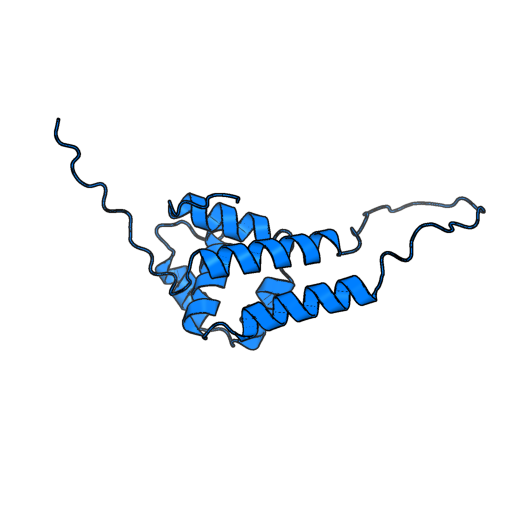N 1
ATOM 737 C CA . TYR A 1 93 ? -15.772 -2.934 -3.024 1.00 95.81 93 TYR A CA 1
ATOM 738 C C . TYR A 1 93 ? -16.227 -1.516 -2.666 1.00 95.81 93 TYR A C 1
ATOM 740 O O . TYR A 1 93 ? -15.581 -0.536 -3.058 1.00 95.81 93 TYR A O 1
ATOM 748 N N . ASP A 1 94 ? -17.309 -1.402 -1.898 1.00 93.31 94 ASP A N 1
ATOM 749 C CA . ASP A 1 94 ? -17.716 -0.142 -1.275 1.00 93.31 94 ASP A CA 1
ATOM 750 C C . ASP A 1 94 ? -16.939 0.120 0.025 1.00 93.31 94 ASP A C 1
ATOM 752 O O . ASP A 1 94 ? -16.392 -0.784 0.656 1.00 93.31 94 ASP A O 1
ATOM 756 N N . THR A 1 95 ? -16.905 1.375 0.482 1.00 91.94 95 THR A N 1
ATOM 757 C CA . THR A 1 95 ? -16.195 1.758 1.723 1.00 91.94 95 THR A CA 1
ATOM 758 C C . THR A 1 95 ? -16.723 1.046 2.969 1.00 91.94 95 THR A C 1
ATOM 760 O O . THR A 1 95 ? -15.988 0.876 3.941 1.00 91.94 95 THR A O 1
ATOM 763 N N . GLU A 1 96 ? -17.987 0.621 2.938 1.00 91.44 96 GLU A N 1
ATOM 764 C CA . GLU A 1 96 ? -18.634 -0.171 3.988 1.00 91.44 96 GLU A CA 1
ATOM 765 C C . GLU A 1 96 ? -18.145 -1.631 4.007 1.00 91.44 96 GLU A C 1
ATOM 767 O O . GLU A 1 96 ? -18.238 -2.283 5.043 1.00 91.44 96 GLU A O 1
ATOM 772 N N . GLU A 1 97 ? -17.582 -2.117 2.898 1.00 94.19 97 GLU A N 1
ATOM 773 C CA . GLU A 1 97 ? -17.081 -3.485 2.704 1.00 94.19 97 GLU A CA 1
ATOM 774 C C . GLU A 1 97 ? -15.548 -3.565 2.830 1.00 94.19 97 GLU A C 1
ATOM 776 O O . GLU A 1 97 ? -14.930 -4.560 2.452 1.00 94.19 97 GLU A O 1
ATOM 781 N N . PHE A 1 98 ? -14.902 -2.524 3.371 1.00 92.56 98 PHE A N 1
ATOM 782 C CA . PHE A 1 98 ? -13.442 -2.477 3.497 1.00 92.56 98 PHE A CA 1
ATOM 783 C C . PHE A 1 98 ? -12.874 -3.665 4.289 1.00 92.56 98 PHE A C 1
ATOM 785 O O . PHE A 1 98 ? -11.832 -4.200 3.922 1.00 92.56 98 PHE A O 1
ATOM 792 N N . GLU A 1 99 ? -13.543 -4.093 5.366 1.00 93.31 99 GLU A N 1
ATOM 793 C CA . GLU A 1 99 ? -13.081 -5.236 6.169 1.00 93.31 99 GLU A CA 1
ATOM 794 C C . GLU A 1 99 ? -13.134 -6.557 5.383 1.00 93.31 99 GLU A C 1
ATOM 796 O O . GLU A 1 99 ? -12.245 -7.394 5.545 1.00 93.31 99 GLU A O 1
ATOM 801 N N . ASP A 1 100 ? -14.124 -6.730 4.499 1.00 94.81 100 ASP A N 1
ATOM 802 C CA . ASP A 1 100 ? -14.228 -7.899 3.620 1.00 94.81 100 ASP A CA 1
ATOM 803 C C . ASP A 1 100 ? -13.133 -7.873 2.543 1.00 94.81 100 ASP A C 1
ATOM 805 O O . ASP A 1 100 ? -12.461 -8.881 2.314 1.00 94.81 100 ASP A O 1
ATOM 809 N N . ALA A 1 101 ? -12.890 -6.703 1.944 1.00 95.38 101 ALA A N 1
ATOM 810 C CA . ALA A 1 101 ? -11.797 -6.487 0.997 1.00 95.38 101 ALA A CA 1
ATOM 811 C C . ALA A 1 101 ? -10.423 -6.753 1.645 1.00 95.38 101 ALA A C 1
ATOM 813 O O . ALA A 1 101 ? -9.567 -7.414 1.059 1.00 95.38 101 ALA A O 1
ATOM 814 N N . LEU A 1 102 ? -10.211 -6.286 2.879 1.00 94.94 102 LEU A N 1
ATOM 815 C CA . LEU A 1 102 ? -8.986 -6.547 3.633 1.00 94.94 102 LEU A CA 1
ATOM 816 C C . LEU A 1 102 ? -8.812 -8.039 3.928 1.00 94.94 102 LEU A C 1
ATOM 818 O O .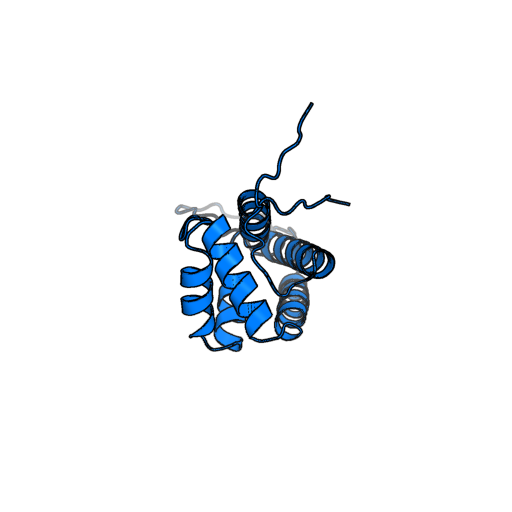 LEU A 1 102 ? -7.702 -8.549 3.799 1.00 94.94 102 LEU A O 1
ATOM 822 N N . ALA A 1 103 ? -9.882 -8.741 4.306 1.00 95.19 103 ALA A N 1
ATOM 823 C CA . ALA A 1 103 ? -9.826 -10.177 4.554 1.00 95.19 103 ALA A CA 1
ATOM 824 C C . ALA A 1 103 ? -9.430 -10.952 3.287 1.00 95.19 103 ALA A C 1
ATOM 826 O O . ALA A 1 103 ? -8.526 -11.783 3.349 1.00 95.19 103 ALA A O 1
ATOM 827 N N . GLU A 1 104 ? -10.031 -10.629 2.137 1.00 96.06 104 GLU A N 1
ATOM 828 C CA . GLU A 1 104 ? -9.666 -11.249 0.857 1.00 96.06 104 GLU A CA 1
ATOM 829 C C . GLU A 1 104 ? -8.218 -10.941 0.454 1.00 96.06 104 GLU A C 1
ATOM 831 O O . GLU A 1 104 ? -7.479 -11.837 0.039 1.00 96.06 104 GLU A O 1
ATOM 836 N N . ALA A 1 105 ? -7.777 -9.692 0.614 1.00 94.25 105 ALA A N 1
ATOM 837 C CA . ALA A 1 105 ? -6.396 -9.312 0.345 1.00 94.25 105 ALA A CA 1
ATOM 838 C C . ALA A 1 105 ? -5.417 -10.048 1.276 1.00 94.25 105 ALA A C 1
ATOM 840 O O . ALA A 1 105 ? -4.370 -10.523 0.837 1.00 94.25 105 ALA A O 1
ATOM 841 N N . ALA A 1 106 ? -5.773 -10.202 2.553 1.00 93.38 106 ALA A N 1
ATOM 842 C CA . ALA A 1 106 ? -4.970 -10.883 3.561 1.00 93.38 106 ALA A CA 1
ATOM 843 C C . ALA A 1 106 ? -4.913 -12.411 3.385 1.00 93.38 106 ALA A C 1
ATOM 845 O O . ALA A 1 106 ? -4.117 -13.056 4.071 1.00 93.38 106 ALA A O 1
ATOM 846 N N . ASP A 1 107 ? -5.696 -13.011 2.486 1.00 94.88 107 ASP A N 1
ATOM 847 C CA . ASP A 1 107 ? -5.559 -14.420 2.086 1.00 94.88 107 ASP A CA 1
ATOM 848 C C . ASP A 1 107 ? -4.467 -14.626 1.016 1.00 94.88 107 ASP A C 1
ATOM 850 O O . ASP A 1 107 ? -3.999 -15.748 0.803 1.00 94.88 107 ASP A O 1
ATOM 854 N N . LEU A 1 108 ? -3.997 -13.553 0.371 1.00 92.25 108 LEU A N 1
ATOM 855 C CA . LEU A 1 108 ? -2.941 -13.619 -0.637 1.00 92.25 108 LEU A CA 1
ATOM 856 C C . LEU A 1 108 ? -1.539 -13.759 -0.008 1.00 92.25 108 LEU A C 1
ATOM 858 O O . LEU A 1 108 ? -1.285 -13.432 1.160 1.00 92.25 108 LEU A O 1
ATOM 862 N N . ASP A 1 109 ? -0.592 -14.255 -0.806 1.00 95.00 109 ASP A N 1
ATOM 863 C CA . ASP A 1 109 ? 0.835 -14.203 -0.473 1.00 95.00 109 ASP A CA 1
ATOM 864 C C . ASP A 1 109 ? 1.361 -12.763 -0.646 1.00 95.00 109 ASP A C 1
ATOM 866 O O . ASP A 1 109 ? 0.976 -12.111 -1.620 1.00 95.00 109 ASP A O 1
ATOM 870 N N . PRO A 1 110 ? 2.264 -12.262 0.223 1.00 92.12 110 PRO A N 1
ATOM 871 C CA . PRO A 1 110 ? 2.804 -10.902 0.113 1.00 92.12 110 PRO A CA 1
ATOM 872 C C . PRO A 1 110 ? 3.424 -10.595 -1.256 1.00 92.12 110 PRO A C 1
ATOM 874 O O . PRO A 1 110 ? 3.150 -9.545 -1.827 1.00 92.12 110 PRO A O 1
ATOM 877 N N . ASP A 1 111 ? 4.183 -11.535 -1.827 1.00 90.94 111 ASP A N 1
ATOM 878 C CA . ASP A 1 111 ? 4.752 -11.378 -3.171 1.00 90.94 111 ASP A CA 1
ATOM 879 C C . ASP A 1 111 ? 3.659 -11.194 -4.232 1.00 90.94 111 ASP A C 1
ATOM 881 O O . ASP A 1 111 ? 3.747 -10.298 -5.064 1.00 90.94 111 ASP A O 1
ATOM 885 N N . ARG A 1 112 ? 2.566 -11.969 -4.146 1.00 92.56 112 ARG A N 1
ATOM 886 C CA . ARG A 1 112 ? 1.431 -11.844 -5.072 1.00 92.56 112 ARG A CA 1
ATOM 887 C C . ARG A 1 112 ? 0.691 -10.524 -4.912 1.00 92.56 112 ARG A C 1
ATOM 889 O O . ARG A 1 112 ? 0.202 -10.003 -5.906 1.00 92.56 112 ARG A O 1
ATOM 896 N N . MET A 1 113 ? 0.571 -10.008 -3.688 1.00 94.44 113 MET A N 1
ATOM 897 C CA . MET A 1 113 ? -0.029 -8.692 -3.454 1.00 94.44 113 MET A CA 1
ATOM 898 C C . MET A 1 113 ? 0.813 -7.595 -4.106 1.00 94.44 113 MET A C 1
ATOM 900 O O . MET A 1 113 ? 0.266 -6.724 -4.774 1.00 94.44 113 MET A O 1
ATOM 904 N N . ALA A 1 114 ? 2.137 -7.650 -3.948 1.00 93.38 114 ALA A N 1
ATOM 905 C CA . ALA A 1 114 ? 3.028 -6.660 -4.535 1.00 93.38 114 ALA A CA 1
ATOM 906 C C . ALA A 1 114 ? 3.055 -6.735 -6.069 1.00 93.38 114 ALA A C 1
ATOM 908 O O . ALA A 1 114 ? 2.916 -5.703 -6.720 1.00 93.38 114 ALA A O 1
ATOM 909 N N . ASP A 1 115 ? 3.150 -7.941 -6.640 1.00 91.25 115 ASP A N 1
ATOM 910 C CA . ASP A 1 115 ? 3.063 -8.149 -8.091 1.00 91.25 115 ASP A CA 1
ATOM 911 C C . ASP A 1 115 ? 1.711 -7.670 -8.642 1.00 91.25 115 ASP A C 1
ATOM 913 O O . ASP A 1 115 ? 1.654 -7.041 -9.698 1.00 91.25 115 ASP A O 1
ATOM 917 N N . TYR A 1 116 ? 0.614 -7.924 -7.916 1.00 93.25 116 TYR A N 1
ATOM 918 C CA . TYR A 1 116 ? -0.714 -7.431 -8.278 1.00 93.25 116 TYR A CA 1
ATOM 919 C C . TYR A 1 116 ? -0.762 -5.900 -8.303 1.00 93.25 116 TYR A C 1
ATOM 921 O O . TYR A 1 116 ? -1.263 -5.332 -9.270 1.00 93.25 116 TYR A O 1
ATOM 929 N N . LEU A 1 117 ? -0.235 -5.233 -7.271 1.00 94.81 117 LEU A N 1
ATOM 930 C CA . LEU A 1 117 ? -0.206 -3.772 -7.202 1.00 94.81 117 LEU A CA 1
ATOM 931 C C . LEU A 1 117 ? 0.610 -3.186 -8.357 1.00 94.81 117 LEU A C 1
ATOM 933 O O . LEU A 1 117 ? 0.097 -2.337 -9.073 1.00 94.81 117 LEU A O 1
ATOM 937 N N . ILE A 1 118 ? 1.828 -3.679 -8.597 1.00 92.75 118 ILE A N 1
ATOM 938 C CA . ILE A 1 118 ? 2.686 -3.183 -9.687 1.00 92.75 118 ILE A CA 1
ATOM 939 C C . ILE A 1 118 ? 2.057 -3.431 -11.061 1.00 92.75 118 ILE A C 1
ATOM 941 O O . ILE A 1 118 ? 2.147 -2.589 -11.946 1.00 92.75 118 ILE A O 1
ATOM 945 N N . GLY A 1 119 ? 1.396 -4.574 -11.246 1.00 90.00 119 GLY A N 1
ATOM 946 C CA . GLY A 1 119 ? 0.671 -4.887 -12.476 1.00 90.00 119 GLY A CA 1
ATOM 947 C C . GLY A 1 119 ? -0.680 -4.179 -12.614 1.00 90.00 119 GLY A C 1
ATOM 948 O O . GLY A 1 119 ? -1.382 -4.426 -13.594 1.00 90.00 119 GLY A O 1
ATOM 949 N N . THR A 1 120 ? -1.089 -3.355 -11.642 1.00 91.12 120 THR A N 1
ATOM 950 C CA . THR A 1 120 ? -2.346 -2.602 -11.705 1.00 91.12 120 THR A CA 1
ATOM 951 C C . THR A 1 120 ? -2.106 -1.296 -12.474 1.00 91.12 120 THR A C 1
ATOM 953 O O . THR A 1 120 ? -1.423 -0.418 -11.951 1.00 91.12 120 THR A O 1
ATOM 956 N N . PRO A 1 121 ? -2.679 -1.124 -13.680 1.00 89.06 121 PRO A N 1
ATOM 957 C CA . PRO A 1 121 ? -2.595 0.148 -14.395 1.00 89.06 121 PRO A CA 1
ATOM 958 C C . PRO A 1 121 ? -3.315 1.242 -13.606 1.00 89.06 121 PRO A C 1
ATOM 960 O O . PRO A 1 121 ? -4.296 0.947 -12.915 1.00 89.06 121 PRO A O 1
ATOM 963 N N . LEU A 1 122 ? -2.860 2.492 -13.715 1.00 92.06 122 LEU A N 1
ATOM 964 C CA . LEU A 1 122 ? -3.431 3.621 -12.965 1.00 92.06 122 LEU A CA 1
ATOM 965 C C . LEU A 1 122 ? -3.433 3.390 -11.440 1.00 92.06 122 LEU A C 1
ATOM 967 O O . LEU A 1 122 ? -4.305 3.890 -10.723 1.00 92.06 122 LEU A O 1
ATOM 971 N N . LEU A 1 123 ? -2.464 2.620 -10.922 1.00 94.44 123 LEU A N 1
ATOM 972 C CA . LEU A 1 123 ? -2.363 2.290 -9.496 1.00 94.44 123 LEU A CA 1
ATOM 973 C C . LEU A 1 123 ? -2.456 3.543 -8.614 1.00 94.44 123 LEU A C 1
ATOM 975 O O . LEU A 1 123 ? -3.184 3.543 -7.622 1.00 94.44 123 LEU A O 1
ATOM 979 N N . ALA A 1 124 ? -1.741 4.605 -8.990 1.00 95.19 124 ALA A N 1
ATOM 980 C CA . ALA A 1 124 ? -1.754 5.880 -8.284 1.00 95.19 124 ALA A CA 1
ATOM 981 C C . ALA A 1 124 ? -3.173 6.448 -8.130 1.00 95.19 124 ALA A C 1
ATOM 983 O O . ALA A 1 124 ? -3.596 6.733 -7.009 1.00 95.19 124 ALA A O 1
ATOM 984 N N . GLU A 1 125 ? -3.931 6.514 -9.229 1.00 94.62 125 GLU A N 1
ATOM 985 C CA . GLU A 1 125 ? -5.295 7.048 -9.220 1.00 94.62 125 GLU A CA 1
ATOM 986 C C . GLU A 1 125 ? -6.220 6.214 -8.331 1.00 94.62 125 GLU A C 1
ATOM 988 O O . GLU A 1 125 ? -7.033 6.762 -7.585 1.00 94.62 125 GLU A O 1
ATOM 993 N N . TYR A 1 126 ? -6.081 4.885 -8.345 1.00 96.50 126 TYR A N 1
ATOM 994 C CA . TYR A 1 126 ? -6.888 4.025 -7.480 1.00 96.50 126 TYR A CA 1
ATOM 995 C C . TYR A 1 126 ? -6.550 4.178 -5.997 1.00 96.50 126 TYR A C 1
ATOM 997 O O . TYR A 1 126 ? -7.454 4.106 -5.163 1.00 96.50 126 TYR A O 1
ATOM 1005 N N . ILE A 1 127 ? -5.284 4.404 -5.642 1.00 95.38 127 ILE A N 1
ATOM 1006 C CA . ILE A 1 127 ? -4.913 4.684 -4.250 1.00 95.38 127 ILE A CA 1
ATOM 1007 C C . ILE A 1 127 ? -5.550 6.005 -3.804 1.00 95.38 127 ILE A C 1
ATOM 1009 O O . ILE A 1 127 ? -6.184 6.051 -2.749 1.00 95.38 127 ILE A O 1
ATOM 1013 N N . GLU A 1 128 ? -5.425 7.060 -4.608 1.00 94.00 128 GLU A N 1
ATOM 1014 C CA . GLU A 1 128 ? -5.960 8.389 -4.295 1.00 94.00 128 GLU A CA 1
ATOM 1015 C C . GLU A 1 128 ? -7.485 8.387 -4.181 1.00 94.00 128 GLU A C 1
ATOM 1017 O O . GLU A 1 128 ? -8.041 8.890 -3.202 1.00 94.00 128 GLU A O 1
ATOM 1022 N N . GLU A 1 129 ? -8.170 7.750 -5.128 1.00 94.81 129 GLU A N 1
ATOM 1023 C CA . GLU A 1 129 ? -9.624 7.603 -5.104 1.00 94.81 129 GLU A CA 1
ATOM 1024 C C . GLU A 1 129 ? -10.075 6.766 -3.895 1.00 94.81 129 GLU A C 1
ATOM 1026 O O . GLU A 1 129 ? -11.046 7.111 -3.218 1.00 94.81 129 GLU A O 1
ATOM 1031 N N . GLY A 1 130 ? -9.344 5.698 -3.557 1.00 93.81 130 GLY A N 1
ATOM 1032 C CA . GLY A 1 130 ? -9.588 4.906 -2.352 1.00 93.81 130 GLY A CA 1
ATOM 1033 C C . GLY A 1 130 ? -9.461 5.743 -1.076 1.00 93.81 130 GLY A C 1
ATOM 1034 O O . GLY A 1 130 ? -10.336 5.697 -0.207 1.00 93.81 130 GLY A O 1
ATOM 1035 N N . MET A 1 131 ? -8.409 6.563 -0.978 1.00 92.00 131 MET A N 1
ATOM 1036 C CA . MET A 1 131 ? -8.205 7.484 0.142 1.00 92.00 131 MET A CA 1
ATOM 1037 C C . MET A 1 131 ? -9.344 8.500 0.238 1.00 92.00 131 MET A C 1
ATOM 1039 O O . MET A 1 131 ? -9.931 8.656 1.312 1.00 92.00 131 MET A O 1
ATOM 1043 N N . ALA A 1 132 ? -9.705 9.135 -0.878 1.00 91.19 132 ALA A N 1
ATOM 1044 C CA . ALA A 1 132 ? -10.778 10.120 -0.942 1.00 91.19 132 ALA A CA 1
ATOM 1045 C C . ALA A 1 132 ? -12.123 9.525 -0.498 1.00 91.19 132 ALA A C 1
ATOM 1047 O O . ALA A 1 132 ? -12.842 10.132 0.302 1.00 91.19 132 ALA A O 1
ATOM 1048 N N . ARG A 1 133 ? -12.442 8.302 -0.939 1.00 91.00 133 ARG A N 1
ATOM 1049 C CA . ARG A 1 133 ? -13.663 7.575 -0.554 1.00 91.00 133 ARG A CA 1
ATOM 1050 C C . ARG A 1 133 ? -13.706 7.228 0.930 1.00 91.00 133 ARG A C 1
ATOM 1052 O O . ARG A 1 133 ? -14.746 7.396 1.565 1.00 91.00 133 ARG A O 1
ATOM 1059 N N . LEU A 1 134 ? -12.578 6.818 1.510 1.00 87.75 134 LEU A N 1
ATOM 1060 C CA . LEU A 1 134 ? -12.439 6.610 2.959 1.00 87.75 134 LEU A CA 1
ATOM 1061 C C . LEU A 1 134 ? -12.384 7.929 3.754 1.00 87.75 134 LEU A C 1
ATOM 1063 O O . LEU A 1 134 ? -12.301 7.937 4.986 1.00 87.75 134 LEU A O 1
ATOM 1067 N N . GLY A 1 135 ? -12.453 9.065 3.056 1.00 86.75 135 GLY A N 1
ATOM 1068 C CA . GLY A 1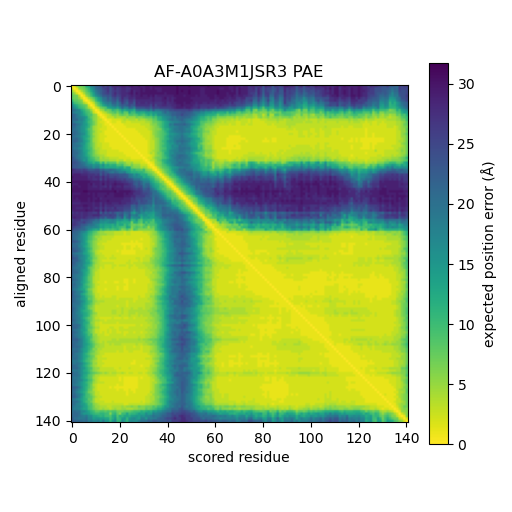 135 ? -12.402 10.402 3.618 1.00 86.75 135 GLY A CA 1
ATOM 1069 C C . GLY A 1 135 ? -11.019 10.782 4.128 1.00 86.75 135 GLY A C 1
ATOM 1070 O O . GLY A 1 135 ? -10.932 11.701 4.930 1.00 86.75 135 GLY A O 1
ATOM 1071 N N . ILE A 1 136 ? -9.961 10.072 3.741 1.00 83.88 136 ILE A N 1
ATOM 1072 C CA . ILE A 1 136 ? -8.573 10.346 4.110 1.00 83.88 136 ILE A CA 1
ATOM 1073 C C . ILE A 1 136 ? -8.080 11.517 3.260 1.00 83.88 136 ILE A C 1
ATOM 1075 O O . ILE A 1 136 ? -8.103 11.460 2.036 1.00 83.88 136 ILE A O 1
ATOM 1079 N N . GLU A 1 137 ? -7.666 12.596 3.922 1.00 73.56 137 GLU A N 1
ATOM 1080 C CA . GLU A 1 137 ? -7.221 13.805 3.232 1.00 73.56 137 GLU A CA 1
ATOM 1081 C C . GLU A 1 137 ? -5.756 13.646 2.823 1.00 73.56 137 GLU A C 1
ATOM 1083 O O . GLU A 1 137 ? -4.894 13.353 3.655 1.00 73.56 137 GLU A O 1
ATOM 1088 N N . PHE A 1 138 ? -5.507 13.830 1.531 1.00 66.12 138 PHE A N 1
ATOM 1089 C CA . PHE A 1 138 ? -4.196 13.854 0.903 1.00 66.12 138 PHE A CA 1
ATOM 1090 C C . PHE A 1 138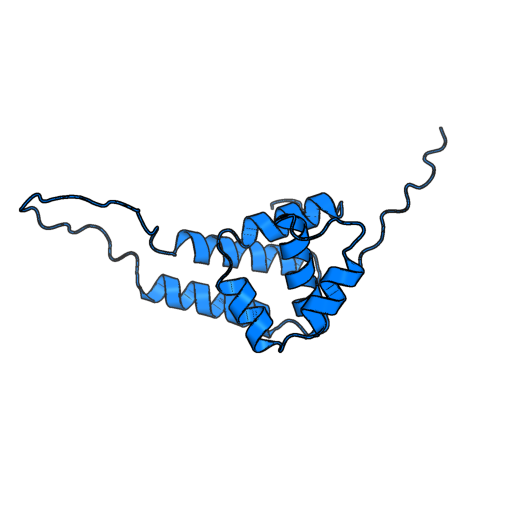 ? -3.942 15.287 0.434 1.00 66.12 138 PHE A C 1
ATOM 1092 O O . PHE A 1 138 ? -4.735 15.834 -0.331 1.00 66.12 138 PHE A O 1
ATOM 1099 N N . GLU A 1 139 ? -2.891 15.925 0.945 1.00 58.66 139 GLU A N 1
ATOM 1100 C CA . GLU A 1 139 ? -2.439 17.222 0.441 1.00 58.66 139 GLU A CA 1
ATOM 1101 C C . GLU A 1 139 ? -1.307 16.926 -0.548 1.00 58.66 139 GLU A C 1
ATOM 1103 O O . GLU A 1 139 ? -0.233 16.479 -0.141 1.00 58.66 139 GLU A O 1
ATOM 1108 N N . GLU A 1 140 ? -1.579 17.086 -1.847 1.00 53.41 140 GLU A N 1
ATOM 1109 C CA . GLU A 1 140 ? -0.544 17.072 -2.885 1.00 53.41 140 GLU A CA 1
ATOM 1110 C C . GLU A 1 140 ? 0.441 18.211 -2.573 1.00 53.41 140 GLU A C 1
ATOM 1112 O O . GLU A 1 140 ? 0.058 19.384 -2.595 1.00 53.41 140 GLU A O 1
ATOM 1117 N N . ALA A 1 141 ? 1.670 17.860 -2.182 1.00 50.78 141 ALA A N 1
ATOM 1118 C CA . ALA A 1 141 ? 2.708 18.811 -1.773 1.00 50.78 141 ALA A CA 1
ATOM 1119 C C . ALA A 1 141 ? 3.437 19.442 -2.967 1.00 50.78 141 ALA A C 1
ATOM 1121 O O . ALA A 1 141 ? 3.745 18.703 -3.929 1.00 50.78 141 ALA A O 1
#

Foldseek 3Di:
DDPDDDPLVPPCLVDDLVLLLQLLVLLVQLLVLDDPPPPDPDDDDDDDDPPPDCSDPVSNVVSLVSNLVSLVPDDLLNLLSLQLLLCCLVVVDPPVCSVVSSVVSSVDDSVVSSVVLSPDRPSSSSNVSSCVRSVNDRDPD